Protein 7QRZ (pdb70)

Organism: Homo sapiens (NCBI:txid9606)

Foldseek 3Di:
DPWADWAWDPVQWAPQWDADPVRFKTFRVVDDDPPPQKTKTWIPDWDQAAKYKKKKFQAPAQWKWKFKFFPPQDRSRQRQCQQGHWTFTGHRPFTWIHHVRDTDGWDDDPDQGMKMWMCHQHQQWIWIARVVVLDTTDIDRGNDPHIMTIMIMGPHGMMGMGTPDDDPPSD

Nearest PDB structures (foldseek):
  7qrz-assembly1_A  TM=1.006E+00  e=1.691E-36  Homo sapiens
  7qry-assembly4_D  TM=9.746E-01  e=4.190E-26  Homo sapiens
  7qry-assembly3_C  TM=9.845E-01  e=8.484E-26  Homo sapiens
  7qry-assembly2_B  TM=9.688E-01  e=4.424E-26  Homo sapiens
  6jbm-assembly4_D  TM=8.964E-01  e=6.938E-15  Homo sapiens

Solvent-accessible surface area: 9022 Å² total; per-residue (Å²): 106,77,19,113,97,14,97,4,37,113,162,66,19,40,191,118,16,131,60,34,167,79,8,46,81,0,84,93,132,168,166,196,178,98,26,81,54,12,40,1,0,4,2,68,50,104,8,91,63,5,28,18,1,4,17,0,45,1,34,73,1,44,51,0,0,0,0,0,2,12,177,70,7,67,113,40,89,9,21,0,110,33,59,15,0,9,0,0,5,55,47,88,108,103,31,18,2,27,41,73,95,158,100,116,126,9,123,28,33,109,172,12,123,100,0,0,0,24,0,18,29,92,91,58,66,0,5,0,27,1,10,65,74,65,67,91,20,28,36,32,123,28,94,16,128,80,53,0,5,0,0,0,0,0,20,34,119,42,2,77,0,66,23,32,42,109,23,34,147,45,107

Radius of gyration: 14.6 Å; Cα contacts (8 Å, |Δi|>4): 455; chains: 1; bounding box: 34×44×35 Å

Structure (mmCIF, N/CA/C/O backbone):
data_7QRZ
#
_entry.id   7QRZ
#
_cell.length_a   63.921
_cell.length_b   75.084
_cell.length_c   78.190
_cell.angle_alpha   90.000
_cell.angle_beta   90.000
_cell.angle_gamma   90.000
#
_symmetry.space_group_name_H-M   'C 2 2 21'
#
loop_
_entity.id
_entity.type
_entity.pdbx_description
1 polymer 'Probable E3 ubiquitin-protein ligase MID2'
2 non-polymer 'SULFATE ION'
3 non-polymer 1,2-ETHANEDIOL
4 water water
#
loop_
_atom_site.group_PDB
_atom_site.id
_atom_site.type_symbol
_atom_site.label_atom_id
_atom_site.label_alt_id
_atom_site.label_comp_id
_atom_site.label_asym_id
_atom_site.label_entity_id
_atom_site.label_seq_id
_atom_site.pdbx_PDB_ins_code
_atom_site.Cartn_x
_atom_site.Cartn_y
_atom_site.Cartn_z
_atom_site.occupancy
_atom_site.B_iso_or_equiv
_atom_site.auth_seq_id
_atom_site.auth_comp_id
_atom_site.auth_asym_id
_atom_site.auth_atom_id
_atom_site.pdbx_PDB_model_num
ATOM 1 N N . MET A 1 2 ? 2.232 34.476 29.299 1.00 58.92 531 MET A N 1
ATOM 2 C CA . MET A 1 2 ? 3.134 33.285 29.135 1.00 55.18 531 MET A CA 1
ATOM 3 C C . MET A 1 2 ? 4.402 33.703 28.382 1.00 50.55 531 MET A C 1
ATOM 4 O O . MET A 1 2 ? 4.304 34.537 27.483 1.00 51.50 531 MET A O 1
ATOM 9 N N . ASN A 1 3 ? 5.527 33.052 28.700 1.00 41.64 532 ASN A N 1
ATOM 10 C CA . ASN A 1 3 ? 6.866 33.274 28.094 1.00 39.56 532 ASN A CA 1
ATOM 11 C C . ASN A 1 3 ? 7.222 32.131 27.139 1.00 35.62 532 ASN A C 1
ATOM 12 O O . ASN A 1 3 ? 8.398 32.085 26.695 1.00 36.43 532 ASN A O 1
ATOM 17 N N . SER A 1 4 ? 6.279 31.217 26.865 1.00 35.27 533 SER A N 1
ATOM 18 C CA . SER A 1 4 ? 6.550 29.897 26.247 1.00 31.28 533 SER A CA 1
ATOM 19 C C . SER A 1 4 ? 7.160 30.120 24.872 1.00 32.61 533 SER A C 1
ATOM 20 O O . SER A 1 4 ? 6.635 30.941 24.139 1.00 40.59 533 SER A O 1
ATOM 23 N N . GLN A 1 5 ? 8.257 29.458 24.574 1.00 33.22 534 GLN A N 1
ATOM 24 C CA . GLN A 1 5 ? 8.911 29.522 23.241 1.00 37.52 534 GLN A CA 1
ATOM 25 C C . GLN A 1 5 ? 9.021 28.116 22.683 1.00 33.34 534 GLN A C 1
ATOM 26 O O . GLN A 1 5 ? 9.103 27.159 23.436 1.00 33.04 534 GLN A O 1
ATOM 32 N N . PRO A 1 6 ? 9.058 27.942 21.354 1.00 31.31 535 PRO A N 1
ATOM 33 C CA . PRO A 1 6 ? 9.277 26.632 20.785 1.00 29.12 535 PRO A CA 1
ATOM 34 C C . PRO A 1 6 ? 10.681 26.161 21.197 1.00 27.33 535 PRO A C 1
ATOM 35 O O . PRO A 1 6 ? 11.586 26.942 21.415 1.00 28.62 535 PRO A O 1
ATOM 39 N N . PHE A 1 7 ? 10.801 24.870 21.387 1.00 23.44 536 PHE A N 1
ATOM 40 C CA . PHE A 1 7 ? 12.089 24.204 21.609 1.00 20.91 536 PHE A CA 1
ATOM 41 C C . PHE A 1 7 ? 11.962 22.809 20.992 1.00 18.83 536 PHE A C 1
ATOM 42 O O . PHE A 1 7 ? 10.863 22.413 20.559 1.00 21.77 536 PHE A O 1
ATOM 50 N N . LYS A 1 8 ? 13.071 22.129 20.861 1.00 19.09 537 LYS A N 1
ATOM 51 C CA . LYS A 1 8 ? 13.060 20.746 20.387 1.00 19.01 537 LYS A CA 1
ATOM 52 C C . LYS A 1 8 ? 14.087 19.948 21.157 1.00 19.45 537 LYS A C 1
ATOM 53 O O . LYS A 1 8 ? 14.756 20.501 22.042 1.00 18.60 537 LYS A O 1
ATOM 59 N N . LEU A 1 9 ? 14.233 18.681 20.820 1.00 17.52 538 LEU A N 1
ATOM 60 C CA . LEU A 1 9 ? 15.274 17.897 21.480 1.00 17.76 538 LEU A CA 1
ATOM 61 C C . LEU A 1 9 ? 16.660 18.374 21.074 1.00 18.91 538 LEU A C 1
ATOM 62 O O . LEU A 1 9 ? 16.885 18.719 19.858 1.00 19.87 538 LEU A O 1
ATOM 67 N N . ASP A 1 10 ? 17.587 18.299 21.992 1.00 18.48 539 ASP A N 1
ATOM 68 C CA . ASP A 1 10 ? 19.027 18.632 21.744 1.00 21.35 539 ASP A CA 1
ATOM 69 C C . ASP A 1 10 ? 19.740 17.355 21.322 1.00 20.72 539 ASP A C 1
ATOM 70 O O . ASP A 1 10 ? 19.849 16.436 22.131 1.00 21.28 539 ASP A O 1
ATOM 75 N N . PRO A 1 11 ? 20.265 17.258 20.074 1.00 24.12 540 PRO A N 1
ATOM 76 C CA . PRO A 1 11 ? 20.963 16.052 19.638 1.00 26.66 540 PRO A CA 1
ATOM 77 C C . PRO A 1 11 ? 22.134 15.589 20.520 1.00 28.54 540 PRO A C 1
ATOM 78 O O . P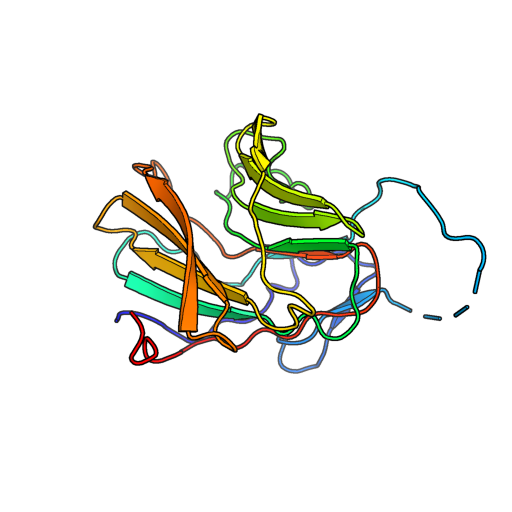RO A 1 11 ? 22.288 14.357 20.771 1.00 28.58 540 PRO A O 1
ATOM 82 N N . LYS A 1 12 ? 22.812 16.522 21.182 1.00 27.61 541 LYS A N 1
ATOM 83 C CA . LYS A 1 12 ? 23.939 16.190 22.083 1.00 30.52 541 LYS A CA 1
ATOM 84 C C . LYS A 1 12 ? 23.432 15.507 23.356 1.00 30.20 541 LYS A C 1
ATOM 85 O O . LYS A 1 12 ? 24.204 14.818 24.044 1.00 29.57 541 LYS A O 1
ATOM 91 N N . MET A 1 13 ? 22.158 15.693 23.699 1.00 24.11 542 MET A N 1
ATOM 92 C CA . MET A 1 13 ? 21.615 15.163 24.931 1.00 24.55 542 MET A CA 1
ATOM 93 C C . MET A 1 13 ? 20.620 14.055 24.664 1.00 26.69 542 MET A C 1
ATOM 94 O O . MET A 1 13 ? 19.851 13.744 25.564 1.00 30.61 542 MET A O 1
ATOM 99 N N . THR A 1 14 ? 20.575 13.503 23.483 1.00 21.13 543 THR A N 1
ATOM 100 C CA . THR A 1 14 ? 19.579 12.480 23.123 1.00 21.11 543 THR A CA 1
ATOM 101 C C . THR A 1 14 ? 20.227 11.092 23.145 1.00 20.68 543 THR A C 1
ATOM 102 O O . THR A 1 14 ? 21.247 10.915 22.477 1.00 23.42 543 THR A O 1
ATOM 106 N N . HIS A 1 15 ? 19.607 10.121 23.794 1.00 19.84 544 HIS A N 1
ATOM 107 C CA . HIS A 1 15 ? 20.101 8.728 23.811 1.00 20.89 544 HIS A CA 1
ATOM 108 C C . HIS A 1 15 ? 20.347 8.235 22.389 1.00 22.45 544 HIS A C 1
ATOM 109 O O . HIS A 1 15 ? 19.453 8.335 21.545 1.00 21.46 544 HIS A O 1
ATOM 116 N N . LYS A 1 16 ? 21.487 7.590 22.187 1.00 24.04 545 LYS A N 1
ATOM 117 C CA . LYS A 1 16 ? 21.900 7.184 20.842 1.00 25.88 545 LYS A CA 1
ATOM 118 C C . LYS A 1 16 ? 20.951 6.128 20.282 1.00 26.73 545 LYS A C 1
ATOM 119 O O . LYS A 1 16 ? 20.957 5.928 19.018 1.00 27.95 545 LYS A O 1
ATOM 125 N N . LYS A 1 17 ? 20.167 5.437 21.097 1.00 25.18 546 LYS A N 1
ATOM 126 C CA . LYS A 1 17 ? 19.251 4.382 20.569 1.00 27.61 546 LYS A CA 1
ATOM 127 C C . LYS A 1 17 ? 17.846 4.922 20.285 1.00 27.04 546 LYS A C 1
ATOM 128 O O . LYS A 1 17 ? 16.999 4.123 19.863 1.00 29.75 546 LYS A O 1
ATOM 134 N N . LEU A 1 18 ? 17.608 6.226 20.440 1.00 23.42 547 LEU A N 1
ATOM 135 C CA . LEU A 1 18 ? 16.316 6.837 20.069 1.00 21.12 547 LEU A CA 1
ATOM 136 C C . LEU A 1 18 ? 16.315 7.160 18.590 1.00 21.90 547 LEU A C 1
ATOM 137 O O . LEU A 1 18 ? 17.362 7.607 18.098 1.00 25.67 547 LEU A O 1
ATOM 142 N N . LYS A 1 19 ? 15.207 6.910 17.945 1.00 21.04 548 LYS A N 1
ATOM 143 C CA . LYS A 1 19 ? 14.896 7.452 16.601 1.00 21.68 548 LYS A CA 1
ATOM 144 C C . LYS A 1 19 ? 14.186 8.773 16.767 1.00 20.19 548 LYS A C 1
ATOM 145 O O . LYS A 1 19 ? 13.164 8.822 17.460 1.00 18.18 548 LYS A O 1
ATOM 151 N N . ILE A 1 20 ? 14.728 9.825 16.191 1.00 18.32 549 ILE A N 1
ATOM 152 C CA . ILE A 1 20 ? 14.211 11.196 16.345 1.00 17.09 549 ILE A CA 1
ATOM 153 C C . ILE A 1 20 ? 13.710 11.686 14.992 1.00 17.81 549 ILE A C 1
ATOM 154 O O . ILE A 1 20 ? 14.393 11.454 13.940 1.00 20.18 549 ILE A O 1
ATOM 159 N N . SER A 1 21 ? 12.580 12.355 14.990 1.00 17.29 550 SER A N 1
ATOM 160 C CA . SER A 1 21 ? 12.067 12.954 13.752 1.00 16.95 550 SER A CA 1
ATOM 161 C C . SER A 1 21 ? 12.984 14.100 13.310 1.00 16.30 550 SER A C 1
ATOM 162 O O . SER A 1 21 ? 13.671 14.706 14.132 1.00 18.00 550 SER A O 1
ATOM 165 N N . ASN A 1 22 ? 12.838 14.534 12.061 1.00 16.62 551 ASN A N 1
ATOM 166 C CA . ASN A 1 22 ? 13.731 15.599 11.560 1.00 17.86 551 ASN A CA 1
ATOM 167 C C . ASN A 1 22 ? 13.435 16.938 12.214 1.00 18.32 551 ASN A C 1
ATOM 168 O O . ASN A 1 22 ? 14.368 17.785 12.231 1.00 20.96 551 ASN A O 1
ATOM 173 N N . ASP A 1 23 ? 12.238 17.145 12.755 1.00 17.84 552 ASP A N 1
ATOM 174 C CA . ASP A 1 23 ? 11.929 18.410 13.463 1.00 17.54 552 ASP A CA 1
ATOM 175 C C . ASP A 1 23 ? 12.345 18.347 14.936 1.00 18.46 552 ASP A C 1
ATOM 176 O O . ASP A 1 23 ? 12.114 19.350 15.608 1.00 19.63 552 ASP A O 1
ATOM 181 N N . GLY A 1 24 ? 12.880 17.234 15.426 1.00 17.39 553 GLY A N 1
ATOM 182 C CA . GLY A 1 24 ? 13.334 17.128 16.825 1.00 17.45 553 GLY A CA 1
ATOM 183 C C . GLY A 1 24 ? 12.188 17.080 17.814 1.00 17.15 553 GLY A C 1
ATOM 184 O O . GLY A 1 24 ? 12.465 17.268 19.029 1.00 17.04 553 GLY A O 1
ATOM 185 N N . LEU A 1 25 ? 10.998 16.685 17.395 1.00 16.08 554 LEU A N 1
ATOM 186 C CA . LEU A 1 25 ? 9.812 16.774 18.291 1.00 16.21 554 LEU A CA 1
ATOM 187 C C . LEU A 1 25 ? 9.265 15.362 18.595 1.00 17.18 554 LEU A C 1
ATOM 188 O O . LEU A 1 25 ? 8.363 15.295 19.445 1.00 18.64 554 LEU A O 1
ATOM 193 N N . GLN A 1 26 ? 9.682 14.321 17.911 1.00 15.87 555 GLN A N 1
ATOM 194 C CA . GLN A 1 26 ? 9.191 12.938 18.172 1.00 17.88 555 GLN A CA 1
ATOM 195 C C . GLN A 1 26 ? 10.367 12.061 18.498 1.00 18.29 555 GLN A C 1
ATOM 196 O O . GLN A 1 26 ? 11.443 12.183 17.824 1.00 18.08 555 GLN A O 1
ATOM 202 N N . MET A 1 27 ? 10.269 11.250 19.530 1.00 16.07 556 MET A N 1
ATOM 203 C CA . MET A 1 27 ? 11.342 10.313 19.896 1.00 17.29 556 MET A CA 1
ATOM 204 C C . MET A 1 27 ? 10.718 8.941 20.104 1.00 18.35 556 MET A C 1
ATOM 205 O O . MET A 1 27 ? 9.632 8.850 20.711 1.00 17.99 556 MET A O 1
ATOM 210 N N . GLU A 1 28 ? 11.366 7.903 19.650 1.00 18.52 557 GLU A N 1
ATOM 211 C CA . GLU A 1 28 ? 10.818 6.538 19.666 1.00 20.84 557 GLU A CA 1
ATOM 212 C C . GLU A 1 28 ? 11.929 5.576 19.952 1.00 23.55 557 GLU A C 1
ATOM 213 O O . GLU A 1 28 ? 13.001 5.742 19.434 1.00 20.92 557 GLU A O 1
ATOM 219 N N . LYS A 1 29 ? 11.644 4.548 20.751 1.00 28.07 558 LYS A N 1
ATOM 220 C CA . LYS A 1 29 ? 12.647 3.495 20.999 1.00 35.12 558 LYS A CA 1
ATOM 221 C C . LYS A 1 29 ? 12.830 2.724 19.682 1.00 46.08 558 LYS A C 1
ATOM 222 O O . LYS A 1 29 ? 11.822 2.298 19.110 1.00 42.11 558 LYS A O 1
ATOM 228 N N . ASP A 1 30 ? 14.032 2.788 19.102 1.00 51.19 559 ASP A N 1
ATOM 229 C CA . ASP A 1 30 ? 14.322 2.152 17.794 1.00 61.84 559 ASP A CA 1
ATOM 230 C C . ASP A 1 30 ? 14.409 0.631 17.992 1.00 62.99 559 ASP A C 1
ATOM 231 O O . ASP A 1 30 ? 15.517 0.102 17.815 1.00 64.47 559 ASP A O 1
ATOM 236 N N . PRO A 1 40 ? 3.117 -12.215 25.336 1.00 78.35 569 PRO A N 1
ATOM 237 C CA . PRO A 1 40 ? 3.020 -10.863 25.916 1.00 75.60 569 PRO A CA 1
ATOM 238 C C . PRO A 1 40 ? 4.036 -10.546 27.031 1.00 72.17 569 PRO A C 1
ATOM 239 O O . PRO A 1 40 ? 3.768 -9.650 27.832 1.00 70.38 569 PRO A O 1
ATOM 243 N N . GLU A 1 41 ? 5.167 -11.259 27.070 1.00 69.12 570 GLU A N 1
ATOM 244 C CA . GLU A 1 41 ? 6.260 -10.987 28.045 1.00 67.57 570 GLU A CA 1
ATOM 245 C C . GLU A 1 41 ? 6.989 -9.722 27.598 1.00 61.06 570 GLU A C 1
ATOM 246 O O . GLU A 1 41 ? 7.090 -9.505 26.380 1.00 60.30 570 GLU A O 1
ATOM 252 N N . ARG A 1 42 ? 7.414 -8.893 28.555 1.00 53.82 571 ARG A N 1
ATOM 253 C CA . ARG A 1 42 ? 8.116 -7.614 28.315 1.00 48.49 571 ARG A CA 1
ATOM 254 C C . ARG A 1 42 ? 9.461 -7.651 29.043 1.00 47.16 571 ARG A C 1
ATOM 255 O O . ARG A 1 42 ? 9.555 -8.389 30.144 1.00 38.52 571 ARG A O 1
ATOM 263 N N . PHE A 1 43 ? 10.438 -6.878 28.526 1.00 45.57 572 PHE A N 1
ATOM 264 C CA . PHE A 1 43 ? 11.753 -6.597 29.165 1.00 47.20 572 PHE A CA 1
ATOM 265 C C . PHE A 1 43 ? 11.531 -5.654 30.348 1.00 45.40 572 PHE A C 1
ATOM 266 O O . PHE A 1 43 ? 10.994 -4.536 30.165 1.00 40.76 572 PHE A O 1
ATOM 274 N N . SER A 1 44 ? 11.964 -6.077 31.527 1.00 44.06 573 SER A N 1
ATOM 275 C CA . SER A 1 44 ? 11.827 -5.308 32.794 1.00 45.66 573 SER A CA 1
ATOM 276 C C . SER A 1 44 ? 13.124 -4.532 33.084 1.00 47.22 573 SER A C 1
ATOM 277 O O . SER A 1 44 ? 13.137 -3.757 34.064 1.00 51.00 573 SER A O 1
ATOM 280 N N . GLY A 1 45 ? 14.188 -4.750 32.294 1.00 49.59 574 GLY A N 1
ATOM 281 C CA . GLY A 1 45 ? 15.462 -4.021 32.460 1.00 48.89 574 GLY A CA 1
ATOM 282 C C . GLY A 1 45 ? 15.205 -2.530 32.573 1.00 49.01 574 GLY A C 1
ATOM 283 O O . GLY A 1 45 ? 14.446 -2.000 31.727 1.00 48.68 574 GLY A O 1
ATOM 284 N N . THR A 1 46 ? 15.817 -1.882 33.578 1.00 46.81 575 THR A N 1
ATOM 285 C CA . THR A 1 46 ? 15.521 -0.498 34.047 1.00 45.07 575 THR A CA 1
ATOM 286 C C . THR A 1 46 ? 16.162 0.544 33.113 1.00 43.54 575 THR A C 1
ATOM 287 O O . THR A 1 46 ? 15.940 1.745 33.369 1.00 46.39 575 THR A O 1
ATOM 289 N N . GLY A 1 47 ? 16.953 0.113 32.106 1.00 41.20 576 GLY A N 1
ATOM 290 C CA . GLY A 1 47 ? 17.594 0.979 31.085 1.00 35.05 576 GLY A CA 1
ATOM 291 C C . GLY A 1 47 ? 16.619 1.934 30.381 1.00 29.88 576 GLY A C 1
ATOM 292 O O . GLY A 1 47 ? 15.766 1.533 29.581 1.00 27.63 576 GLY A O 1
ATOM 293 N N . CYS A 1 48 ? 16.768 3.211 30.645 1.00 30.43 577 CYS A N 1
ATOM 294 C CA . CYS A 1 48 ? 15.841 4.209 30.135 1.00 24.92 577 CYS A CA 1
ATOM 295 C C . CYS A 1 48 ? 16.472 4.880 28.904 1.00 20.98 577 CYS A C 1
ATOM 296 O O . CYS A 1 48 ? 17.694 4.827 28.727 1.00 20.64 577 CYS A O 1
ATOM 299 N N . TYR A 1 49 ? 15.640 5.442 28.041 1.00 18.53 578 TYR A N 1
ATOM 300 C CA . TYR A 1 49 ? 16.037 6.200 26.844 1.00 17.85 578 TYR A CA 1
ATOM 301 C C . TYR A 1 49 ? 15.628 7.655 27.032 1.00 16.70 578 TYR A C 1
ATOM 302 O O . TYR A 1 49 ? 14.466 7.998 26.798 1.00 15.82 578 TYR A O 1
ATOM 311 N N . GLY A 1 50 ? 16.569 8.502 27.459 1.00 16.79 579 GLY A N 1
ATOM 312 C CA . GLY A 1 50 ? 16.263 9.904 27.771 1.00 16.78 579 GLY A CA 1
ATOM 313 C C . GLY A 1 50 ? 16.767 10.896 26.744 1.00 16.88 579 GLY A C 1
ATOM 314 O O . GLY A 1 50 ? 17.739 10.636 26.009 1.00 17.38 579 GLY A O 1
ATOM 315 N N . ALA A 1 51 ? 16.118 12.059 26.690 1.00 16.39 580 ALA A N 1
ATOM 316 C CA . ALA A 1 51 ? 16.545 13.182 25.873 1.00 16.27 580 ALA A CA 1
ATOM 317 C C . ALA A 1 51 ? 16.190 14.471 26.565 1.00 16.48 580 ALA A C 1
ATOM 318 O O . ALA A 1 51 ? 15.237 14.526 27.327 1.00 18.02 580 ALA A O 1
ATOM 320 N N . ALA A 1 52 ? 16.961 15.497 26.332 1.00 16.51 581 ALA A N 1
ATOM 321 C CA . ALA A 1 52 ? 16.703 16.831 26.899 1.00 16.15 581 ALA A CA 1
ATOM 322 C C . ALA A 1 52 ? 16.398 17.806 25.781 1.00 16.60 581 ALA A C 1
ATOM 323 O O . ALA A 1 52 ? 16.918 17.643 24.636 1.00 16.80 581 ALA A O 1
ATOM 325 N N . GLY A 1 53 ? 15.642 18.826 26.098 1.00 17.77 582 GLY A N 1
ATOM 326 C CA . GLY A 1 53 ? 15.367 19.933 25.175 1.00 18.29 582 GLY A CA 1
ATOM 327 C C . GLY A 1 53 ? 16.580 20.835 24.987 1.00 19.71 582 GLY A C 1
ATOM 328 O O . GLY A 1 53 ? 17.602 20.716 25.684 1.00 20.30 582 GLY A O 1
ATOM 329 N N . ASN A 1 54 ? 16.511 21.675 23.981 1.00 18.92 583 ASN A N 1
ATOM 330 C CA . ASN A 1 54 ? 17.608 22.541 23.566 1.00 19.57 583 ASN A CA 1
ATOM 331 C C . ASN A 1 54 ? 17.444 23.956 24.094 1.00 21.32 583 ASN A C 1
ATOM 332 O O . ASN A 1 54 ? 18.117 24.851 23.528 1.00 23.59 583 ASN A O 1
ATOM 337 N N . ILE A 1 55 ? 16.827 24.112 25.252 1.00 20.08 584 ILE A N 1
ATOM 338 C CA A ILE A 1 55 ? 16.701 25.443 25.902 0.50 22.32 584 ILE A CA 1
ATOM 339 C CA B ILE A 1 55 ? 16.632 25.436 25.900 0.50 21.84 584 ILE A CA 1
ATOM 340 C C . ILE A 1 55 ? 16.846 25.260 27.399 1.00 22.52 584 ILE A C 1
ATOM 341 O O . ILE A 1 55 ? 16.404 24.245 27.930 1.00 22.81 584 ILE A O 1
ATOM 350 N N . PHE A 1 56 ? 17.402 26.252 28.018 1.00 18.69 585 PHE A N 1
ATOM 351 C CA . PHE A 1 56 ? 17.434 26.343 29.499 1.00 19.13 585 PHE A CA 1
ATOM 352 C C . PHE A 1 56 ? 16.625 27.576 29.875 1.00 21.93 585 PHE A C 1
ATOM 353 O O . PHE A 1 56 ? 16.715 28.619 29.160 1.00 22.80 585 PHE A O 1
ATOM 361 N N . ILE A 1 57 ? 15.898 27.467 30.973 1.00 19.60 586 ILE A N 1
ATOM 362 C CA . ILE A 1 57 ? 14.947 28.495 31.456 1.00 19.67 586 ILE A CA 1
ATOM 363 C C . ILE A 1 57 ? 15.387 28.952 32.825 1.00 20.40 586 ILE A C 1
ATOM 364 O O . ILE A 1 57 ? 15.620 28.097 33.652 1.00 17.80 586 ILE A O 1
ATOM 369 N N . ASP A 1 58 ? 15.452 30.260 33.043 1.00 20.60 587 ASP A N 1
ATOM 370 C CA . ASP A 1 58 ? 15.734 30.768 34.395 1.00 22.44 587 ASP A CA 1
ATOM 371 C C . ASP A 1 58 ? 14.876 31.993 34.694 1.00 21.94 587 ASP A C 1
ATOM 372 O O . ASP A 1 58 ? 15.148 32.685 35.675 1.00 24.28 587 ASP A O 1
ATOM 377 N N . SER A 1 59 ? 13.726 32.100 34.047 1.00 22.62 588 SER A N 1
ATOM 378 C CA . SER A 1 59 ? 12.755 33.171 34.290 1.00 23.75 588 SER A CA 1
ATOM 379 C C . SER A 1 59 ? 11.484 32.863 33.544 1.00 23.55 588 SER A C 1
ATOM 380 O O . SER A 1 59 ? 11.531 32.048 32.593 1.00 22.82 588 SER A O 1
ATOM 383 N N . GLY A 1 60 ? 10.427 33.555 33.933 1.00 24.78 589 GLY A N 1
ATOM 384 C CA . GLY A 1 60 ? 9.165 33.534 33.184 1.00 24.15 589 GLY A CA 1
ATOM 385 C C . GLY A 1 60 ? 8.337 32.304 33.453 1.00 22.75 589 GLY A C 1
ATOM 386 O O . GLY A 1 60 ? 8.635 31.543 34.403 1.00 23.50 589 GLY A O 1
ATOM 387 N N . CYS A 1 61 ? 7.244 32.186 32.711 1.00 22.15 590 CYS A N 1
ATOM 388 C CA . CYS A 1 61 ? 6.231 31.152 32.881 1.00 21.20 590 CYS A CA 1
ATOM 389 C C . CYS A 1 61 ? 6.020 30.474 31.535 1.00 22.13 590 CYS A C 1
ATOM 390 O O . CYS A 1 61 ? 5.875 31.160 30.532 1.00 23.52 590 CYS A O 1
ATOM 393 N N . HIS A 1 62 ? 6.147 29.148 31.505 1.00 19.47 591 HIS A N 1
ATOM 394 C CA . HIS A 1 62 ? 6.285 28.352 30.283 1.00 19.56 591 HIS A CA 1
ATOM 395 C C . HIS A 1 62 ? 5.335 27.175 30.349 1.00 20.03 591 HIS A C 1
ATOM 396 O O . HIS A 1 62 ? 5.123 26.627 31.434 1.00 18.34 591 HIS A O 1
ATOM 403 N N . TYR A 1 63 ? 4.716 26.849 29.232 1.00 18.70 592 TYR A N 1
ATOM 404 C CA . TYR A 1 63 ? 3.824 25.682 29.173 1.00 17.85 592 TYR A CA 1
ATOM 405 C C . TYR A 1 63 ? 4.141 24.896 27.918 1.00 17.79 592 TYR A C 1
ATOM 406 O O . TYR A 1 63 ? 4.259 25.502 26.822 1.00 18.76 592 TYR A O 1
ATOM 415 N N . TRP A 1 64 ? 4.263 23.600 28.042 1.00 15.37 593 TRP A N 1
ATOM 416 C CA . TRP A 1 64 ? 4.356 22.694 26.892 1.00 14.56 593 TRP A CA 1
ATOM 417 C C . TRP A 1 64 ? 3.532 21.435 27.171 1.00 14.89 593 TRP A C 1
ATOM 418 O O . TRP A 1 64 ? 3.166 21.183 28.323 1.00 15.54 593 TRP A O 1
ATOM 429 N N . GLU A 1 65 ? 3.260 20.682 26.124 1.00 14.62 594 GLU A N 1
ATOM 430 C CA . GLU A 1 65 ? 2.548 19.416 26.263 1.00 15.02 594 GLU A CA 1
ATOM 431 C C . GLU A 1 65 ? 3.381 18.308 25.647 1.00 15.64 594 GLU A C 1
ATOM 432 O O . GLU A 1 65 ? 4.216 18.535 24.770 1.00 16.02 594 GLU A O 1
ATOM 438 N N . VAL A 1 66 ? 3.085 17.099 26.038 1.00 13.16 595 VAL A N 1
ATOM 439 C CA . VAL A 1 66 ? 3.654 15.853 25.521 1.00 13.62 595 VAL A CA 1
ATOM 440 C C . VAL A 1 66 ? 2.507 14.941 25.171 1.00 14.36 595 VAL A C 1
ATOM 441 O O . VAL A 1 66 ? 1.511 14.853 25.964 1.00 16.07 595 VAL A O 1
ATOM 445 N N . VAL A 1 67 ? 2.576 14.344 23.992 1.00 13.86 596 VAL A N 1
ATOM 446 C CA . VAL A 1 67 ? 1.664 13.245 23.604 1.00 14.01 596 VAL A CA 1
ATOM 447 C C . VAL A 1 67 ? 2.367 11.926 23.843 1.00 14.69 596 VAL A C 1
ATOM 448 O O . VAL A 1 67 ? 3.489 11.680 23.290 1.00 15.47 596 VAL A O 1
ATOM 452 N N . MET A 1 68 ? 1.826 11.087 24.700 1.00 16.62 597 MET A N 1
ATOM 453 C CA . MET A 1 68 ? 2.491 9.816 25.095 1.00 17.32 597 MET A CA 1
ATOM 454 C C . MET A 1 68 ? 1.928 8.662 24.343 1.00 20.06 597 MET A C 1
ATOM 455 O O . MET A 1 68 ? 2.577 7.609 24.306 1.00 21.93 597 MET A O 1
ATOM 460 N N . GLY A 1 69 ? 0.808 8.851 23.674 1.00 20.44 598 GLY A N 1
ATOM 461 C CA . GLY A 1 69 ? 0.205 7.854 22.762 1.00 21.03 598 GLY A CA 1
ATOM 462 C C . GLY A 1 69 ? -0.073 6.568 23.510 1.00 23.92 598 GLY A C 1
ATOM 463 O O . GLY A 1 69 ? -0.640 6.674 24.667 1.00 29.04 598 GLY A O 1
ATOM 464 N N . SER A 1 70 ? 0.714 5.567 23.168 1.00 21.02 599 SER A N 1
ATOM 465 C CA . SER A 1 70 ? 0.557 4.197 23.693 1.00 21.37 599 SER A CA 1
ATOM 466 C C . SER A 1 70 ? 1.639 3.889 24.749 1.00 21.84 599 SER A C 1
ATOM 467 O O . SER A 1 70 ? 1.590 2.765 25.301 1.00 21.88 599 SER A O 1
ATOM 470 N N . SER A 1 71 ? 2.628 4.753 24.932 1.00 18.00 600 SER A N 1
ATOM 471 C CA . SER A 1 71 ? 3.707 4.434 25.897 1.00 16.85 600 SER A CA 1
ATOM 472 C C . SER A 1 71 ? 3.068 4.071 27.239 1.00 17.75 600 SER A C 1
ATOM 473 O O . SER A 1 71 ? 2.289 4.862 27.713 1.00 17.86 600 SER A O 1
ATOM 476 N N . THR A 1 72 ? 3.650 3.096 27.938 1.00 16.10 601 THR A N 1
ATOM 477 C CA . THR A 1 72 ? 3.178 2.713 29.293 1.00 16.47 601 THR A CA 1
ATOM 478 C C . THR A 1 72 ? 4.257 2.984 30.321 1.00 17.02 601 THR A C 1
ATOM 479 O O . THR A 1 72 ? 4.020 2.680 31.509 1.00 16.98 601 THR A O 1
ATOM 483 N N . TRP A 1 73 ? 5.388 3.494 29.904 1.00 14.63 602 TRP A N 1
ATOM 484 C CA . TRP A 1 73 ? 6.552 3.641 30.832 1.00 14.45 602 TRP A CA 1
ATOM 485 C C . TRP A 1 73 ? 7.404 4.817 30.372 1.00 14.80 602 TRP A C 1
ATOM 486 O O . TRP A 1 73 ? 8.078 4.722 29.320 1.00 14.66 602 TRP A O 1
ATOM 497 N N . TYR A 1 74 ? 7.310 5.934 31.085 1.00 13.71 603 TYR A N 1
ATOM 498 C CA . TYR A 1 74 ? 7.914 7.204 30.654 1.00 13.73 603 TYR A CA 1
ATOM 499 C C . TYR A 1 74 ? 8.089 8.086 31.877 1.00 12.75 603 TYR A C 1
ATOM 500 O O . TYR A 1 74 ? 7.416 7.888 32.933 1.00 13.38 603 TYR A O 1
ATOM 509 N N . ALA A 1 75 ? 8.902 9.112 31.740 1.00 12.52 604 ALA A N 1
ATOM 510 C CA . ALA A 1 75 ? 9.149 10.123 32.781 1.00 12.76 604 ALA A CA 1
ATOM 511 C C . ALA A 1 75 ? 9.423 11.462 32.107 1.00 13.54 604 ALA A C 1
ATOM 512 O O . ALA A 1 75 ? 10.281 11.511 31.202 1.00 14.45 604 ALA A O 1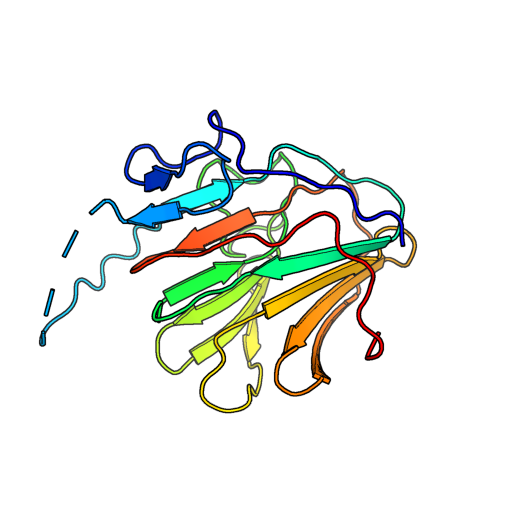
ATOM 514 N N . ILE A 1 76 ? 8.626 12.462 32.430 1.00 13.18 605 ILE A N 1
ATOM 515 C CA . ILE A 1 76 ? 8.643 13.765 31.725 1.00 12.28 605 ILE A CA 1
ATOM 516 C C . ILE A 1 76 ? 8.822 14.869 32.762 1.00 12.08 605 ILE A C 1
ATOM 517 O O . ILE A 1 76 ? 8.116 14.843 33.794 1.00 11.74 605 ILE A O 1
ATOM 522 N N . GLY A 1 77 ? 9.741 15.799 32.548 1.00 11.69 606 GLY A N 1
ATOM 523 C CA . GLY A 1 77 ? 9.889 16.879 33.529 1.00 12.38 606 GLY A CA 1
ATOM 524 C C . GLY A 1 77 ? 10.939 17.861 33.158 1.00 12.47 606 GLY A C 1
ATOM 525 O O . GLY A 1 77 ? 11.005 18.316 32.007 1.00 13.04 606 GLY A O 1
ATOM 526 N N . ILE A 1 78 ? 11.739 18.231 34.137 1.00 12.52 607 ILE A N 1
ATOM 527 C CA . ILE A 1 78 ? 12.805 19.230 33.951 1.00 13.63 607 ILE A CA 1
ATOM 528 C C . ILE A 1 78 ? 14.028 18.800 34.745 1.00 12.90 607 ILE A C 1
ATOM 529 O O . ILE A 1 78 ? 13.887 18.020 35.704 1.00 12.92 607 ILE A O 1
ATOM 534 N N . ALA A 1 79 ? 15.165 19.374 34.394 1.00 12.78 608 ALA A N 1
ATOM 535 C CA . ALA A 1 79 ? 16.414 19.066 35.080 1.00 12.72 608 ALA A CA 1
ATOM 536 C C . ALA A 1 79 ? 17.339 20.260 35.020 1.00 14.29 608 ALA A C 1
ATOM 537 O O . ALA A 1 79 ? 17.418 20.933 34.023 1.00 14.45 608 ALA A O 1
ATOM 539 N N . TYR A 1 80 ? 18.193 20.340 36.028 1.00 13.61 609 TYR A N 1
ATOM 540 C CA . TYR A 1 80 ? 19.394 21.204 35.965 1.00 14.50 609 TYR A CA 1
ATOM 541 C C . TYR A 1 80 ? 20.431 20.515 35.068 1.00 14.74 609 TYR A C 1
ATOM 542 O O . TYR A 1 80 ? 20.389 19.260 34.912 1.00 14.95 609 TYR A O 1
ATOM 551 N N . LYS A 1 81 ? 21.387 21.286 34.573 1.00 16.18 610 LYS A N 1
ATOM 552 C CA . LYS A 1 81 ? 22.538 20.778 33.805 1.00 16.22 610 LYS A CA 1
ATOM 553 C C . LYS A 1 81 ? 23.334 19.770 34.645 1.00 16.54 610 LYS A C 1
ATOM 554 O O . LYS A 1 81 ? 24.052 18.961 34.098 1.00 17.48 610 LYS A O 1
ATOM 560 N N . SER A 1 82 ? 23.254 19.884 35.980 1.00 16.05 611 SER A N 1
ATOM 561 C CA . SER A 1 82 ? 23.983 18.996 36.902 1.00 15.78 611 SER A CA 1
ATOM 562 C C . SER A 1 82 ? 23.442 17.574 36.880 1.00 16.35 611 SER A C 1
ATOM 563 O O . SER A 1 82 ? 24.106 16.646 37.442 1.00 17.99 611 SER A O 1
ATOM 566 N N . ALA A 1 83 ? 22.213 17.326 36.390 1.00 15.40 612 ALA A N 1
ATOM 567 C CA . ALA A 1 83 ? 21.757 15.945 36.278 1.00 16.15 612 ALA A CA 1
ATOM 568 C C . ALA A 1 83 ? 22.642 15.248 35.268 1.00 17.55 612 ALA A C 1
ATOM 569 O O . ALA A 1 83 ? 22.738 15.757 34.162 1.00 19.53 612 ALA A O 1
ATOM 571 N N . PRO A 1 84 ? 23.162 14.038 35.552 1.00 18.89 613 PRO A N 1
ATOM 572 C CA . PRO A 1 84 ? 23.911 13.341 34.525 1.00 19.42 613 PRO A CA 1
ATOM 573 C C . PRO A 1 84 ? 23.087 12.957 33.319 1.00 18.88 613 PRO A C 1
ATOM 574 O O . PRO A 1 84 ? 21.875 12.808 33.385 1.00 18.60 613 PRO A O 1
ATOM 578 N N . LYS A 1 8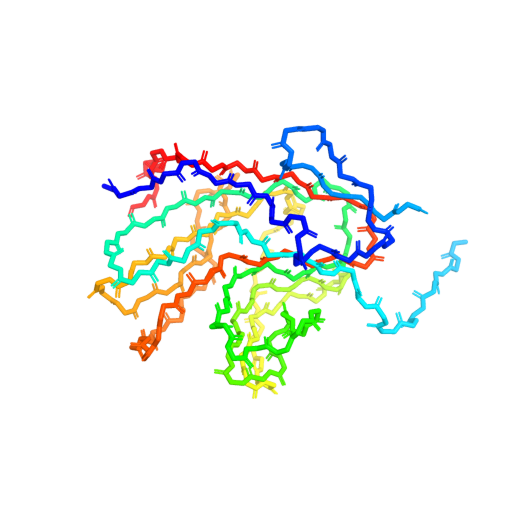5 ? 23.792 12.824 32.191 1.00 17.96 614 LYS A N 1
ATOM 579 C CA . LYS A 1 85 ? 23.154 12.476 30.919 1.00 18.12 614 LYS A CA 1
ATOM 580 C C . LYS A 1 85 ? 22.370 11.181 31.110 1.00 17.28 614 LYS A C 1
ATOM 581 O O . LYS A 1 85 ? 22.860 10.201 31.723 1.00 19.95 614 LYS A O 1
ATOM 587 N N . ASN A 1 86 ? 21.124 11.196 30.678 1.00 16.85 615 ASN A N 1
ATOM 588 C CA . ASN A 1 86 ? 20.259 10.019 30.735 1.00 17.21 615 ASN A CA 1
ATOM 589 C C . ASN A 1 86 ? 19.827 9.699 32.159 1.00 16.79 615 ASN A C 1
ATOM 590 O O . ASN A 1 86 ? 19.265 8.605 32.342 1.00 19.23 615 ASN A O 1
ATOM 595 N N . GLU A 1 87 ? 19.952 10.637 33.096 1.00 16.24 616 GLU A N 1
ATOM 596 C CA . GLU A 1 87 ? 19.503 10.415 34.490 1.00 16.68 616 GLU A CA 1
ATOM 597 C C . GLU A 1 87 ? 18.445 11.462 34.867 1.00 16.14 616 GLU A C 1
ATOM 598 O O . GLU A 1 87 ? 18.623 12.287 35.772 1.00 15.56 616 GLU A O 1
ATOM 604 N N . TRP A 1 88 ? 17.382 11.487 34.064 1.00 13.87 617 TRP A N 1
ATOM 605 C CA . TRP A 1 88 ? 16.303 12.480 34.105 1.00 14.57 617 TRP A CA 1
ATOM 606 C C . TRP A 1 88 ? 15.010 11.743 34.507 1.00 14.54 617 TRP A C 1
ATOM 607 O O . TRP A 1 88 ? 13.951 11.971 33.882 1.00 15.27 617 TRP A O 1
ATOM 618 N N . ILE A 1 89 ? 15.045 10.962 35.595 1.00 14.82 618 ILE A N 1
ATOM 619 C CA . ILE A 1 89 ? 13.849 10.196 36.031 1.00 13.54 618 ILE A CA 1
ATOM 620 C C . ILE A 1 89 ? 13.582 10.456 37.504 1.00 13.95 618 ILE A C 1
ATOM 621 O O . ILE A 1 89 ? 12.943 9.626 38.135 1.00 14.71 618 ILE A O 1
ATOM 626 N N . GLY A 1 90 ? 14.018 11.613 37.994 1.00 13.60 619 GLY A N 1
ATOM 627 C CA . GLY A 1 90 ? 13.679 12.037 39.367 1.00 13.52 619 GLY A CA 1
ATOM 628 C C . GLY A 1 90 ? 14.509 11.338 40.430 1.00 14.33 619 GLY A C 1
ATOM 629 O O . GLY A 1 90 ? 14.127 11.468 41.631 1.00 14.81 619 GLY A O 1
ATOM 630 N N . LYS A 1 91 ? 15.606 10.678 40.081 1.00 14.99 620 LYS A N 1
ATOM 631 C CA . LYS A 1 91 ? 16.380 9.885 41.060 1.00 16.50 620 LYS A CA 1
ATOM 632 C C . LYS A 1 91 ? 17.625 10.631 41.472 1.00 18.53 620 LYS A C 1
ATOM 633 O O . LYS A 1 91 ? 18.496 10.017 42.144 1.00 22.60 620 LYS A O 1
ATOM 639 N N . ASN A 1 92 ? 17.675 11.911 41.266 1.00 15.39 621 ASN A N 1
ATOM 640 C CA . ASN A 1 92 ? 18.706 12.782 41.870 1.00 16.37 621 ASN A CA 1
ATOM 641 C C . ASN A 1 92 ? 18.063 14.123 42.200 1.00 15.16 621 ASN A C 1
ATOM 642 O O . ASN A 1 92 ? 16.871 14.396 41.840 1.00 15.39 621 ASN A O 1
ATOM 647 N N . ALA A 1 93 ? 18.819 14.996 42.820 1.00 15.32 622 ALA A N 1
ATOM 648 C CA . ALA A 1 93 ? 18.326 16.283 43.285 1.00 14.54 622 ALA A CA 1
ATOM 649 C C . ALA A 1 93 ? 18.299 17.329 42.183 1.00 14.44 622 ALA A C 1
ATOM 650 O O . ALA A 1 93 ? 17.936 18.495 42.467 1.00 16.31 622 ALA A O 1
ATOM 652 N N . SER A 1 94 ? 18.606 16.940 40.928 1.00 14.90 623 SER A N 1
ATOM 653 C CA . SER A 1 94 ? 18.615 17.848 39.786 1.00 13.39 623 SER A CA 1
ATOM 654 C C . SER A 1 94 ? 17.461 17.542 38.845 1.00 14.04 623 SER A C 1
ATOM 655 O O . SER A 1 94 ? 17.457 18.126 37.774 1.00 15.22 623 SER A O 1
ATOM 658 N N . SER A 1 95 ? 16.599 16.569 39.169 1.00 13.25 624 SER A N 1
ATOM 659 C CA . SER A 1 95 ? 15.549 16.077 38.207 1.00 12.89 624 SER A CA 1
ATOM 660 C C . SER A 1 95 ? 14.193 16.043 38.887 1.00 12.91 624 SER A C 1
ATOM 661 O O . SER A 1 95 ? 14.104 15.484 40.010 1.00 12.96 624 SER A O 1
ATOM 664 N N . TRP A 1 96 ? 13.172 16.572 38.238 1.00 12.79 625 TRP A N 1
ATOM 665 C CA . TRP A 1 96 ? 11.767 16.529 38.714 1.00 13.84 625 TRP A CA 1
ATOM 666 C C . TRP A 1 96 ? 10.946 15.910 37.605 1.00 14.01 625 TRP A C 1
ATOM 667 O O . TRP A 1 96 ? 11.018 16.455 36.499 1.00 13.32 625 TRP A O 1
ATOM 678 N N . VAL A 1 97 ? 10.201 14.835 37.855 1.00 12.50 626 VAL A N 1
ATOM 679 C CA . VAL A 1 97 ? 9.420 14.226 36.761 1.00 12.64 626 VAL A CA 1
ATOM 680 C C . VAL A 1 97 ? 8.036 13.868 37.245 1.00 12.50 626 VAL A C 1
ATOM 681 O O . VAL A 1 97 ? 7.833 13.568 38.430 1.00 12.70 626 VAL A O 1
ATOM 685 N N . PHE A 1 98 ? 7.154 13.769 36.251 1.00 12.30 627 PHE A N 1
ATOM 686 C CA . PHE A 1 98 ? 5.932 12.949 36.266 1.00 12.55 627 PHE A CA 1
ATOM 687 C C . PHE A 1 98 ? 6.237 11.621 35.593 1.00 12.61 627 PHE A C 1
ATOM 688 O O . PHE A 1 98 ? 6.732 11.652 34.473 1.00 12.77 627 PHE A O 1
ATOM 696 N N . SER A 1 99 ? 5.895 10.522 36.187 1.00 13.12 628 SER A N 1
ATOM 697 C CA . SER A 1 99 ? 6.277 9.192 35.694 1.00 15.82 628 SER A CA 1
ATOM 698 C C . SER A 1 99 ? 5.115 8.250 35.691 1.00 14.85 628 SER A C 1
ATOM 699 O O . SER A 1 99 ? 4.340 8.179 36.661 1.00 15.53 628 SER A O 1
ATOM 702 N N . ARG A 1 100 ? 4.973 7.527 34.622 1.00 14.73 629 ARG A N 1
ATOM 703 C CA . ARG A 1 100 ? 4.073 6.389 34.546 1.00 13.42 629 ARG A CA 1
ATOM 704 C C . ARG A 1 100 ? 4.927 5.130 34.437 1.00 14.30 629 ARG A C 1
ATOM 705 O O . ARG A 1 100 ? 5.893 5.101 33.621 1.00 14.59 629 ARG A O 1
ATOM 713 N N . CYS A 1 101 ? 4.602 4.061 35.167 1.00 14.61 630 CYS A N 1
ATOM 714 C CA . CYS A 1 101 ? 5.063 2.700 34.890 1.00 14.93 630 CYS A CA 1
ATOM 715 C C . CYS A 1 101 ? 3.871 1.781 35.017 1.00 15.72 630 CYS A C 1
ATOM 716 O O . CYS A 1 101 ? 3.442 1.491 36.121 1.00 15.31 630 CYS A O 1
ATOM 719 N N . ASN A 1 102 ? 3.308 1.421 33.878 1.00 16.02 631 ASN A N 1
ATOM 720 C CA . ASN A 1 102 ? 2.106 0.584 33.803 1.00 17.13 631 ASN A CA 1
ATOM 721 C C . ASN A 1 102 ? 0.979 1.213 34.646 1.00 18.05 631 ASN A C 1
ATOM 722 O O . ASN A 1 102 ? 0.549 2.313 34.303 1.00 17.66 631 ASN A O 1
ATOM 727 N N . SER A 1 103 ? 0.596 0.644 35.781 1.00 15.84 632 SER A N 1
ATOM 728 C CA . SER A 1 103 ? -0.531 1.186 36.563 1.00 16.62 632 SER A CA 1
ATOM 729 C C . SER A 1 103 ? -0.095 2.232 37.557 1.00 17.26 632 SER A C 1
ATOM 730 O O . SER A 1 103 ? -0.958 2.769 38.259 1.00 19.06 632 SER A O 1
ATOM 733 N N . ASN A 1 104 ? 1.206 2.438 37.748 1.00 15.01 633 ASN A N 1
ATOM 734 C CA . ASN A 1 104 ? 1.701 3.378 38.772 1.00 14.88 633 ASN A CA 1
ATOM 735 C C . ASN A 1 104 ? 1.995 4.744 38.150 1.00 14.72 633 ASN A C 1
ATOM 736 O O . ASN A 1 104 ? 2.869 4.843 37.236 1.00 16.19 633 ASN A O 1
ATOM 741 N N . PHE A 1 105 ? 1.381 5.771 38.703 1.00 14.06 634 PHE A N 1
ATOM 742 C CA . PHE A 1 105 ? 1.686 7.178 38.374 1.00 14.34 634 PHE A CA 1
ATOM 743 C C . PHE A 1 105 ? 2.226 7.878 39.587 1.00 14.77 634 PHE A C 1
ATOM 744 O O . PHE A 1 105 ? 1.579 7.829 40.654 1.00 15.19 634 PHE A O 1
ATOM 752 N N . VAL A 1 106 ? 3.366 8.514 39.462 1.00 15.03 635 VAL A N 1
ATOM 753 C CA . VAL A 1 106 ? 4.025 9.229 40.569 1.00 15.31 635 VAL A CA 1
ATOM 754 C C . VAL A 1 106 ? 4.554 10.534 40.045 1.00 14.72 635 VAL A C 1
ATOM 755 O O . VAL A 1 106 ? 4.850 10.648 38.834 1.00 15.69 635 VAL A O 1
ATOM 759 N N . VAL A 1 107 ? 4.888 11.417 40.973 1.00 13.90 636 VAL A N 1
ATOM 760 C CA . VAL A 1 107 ? 5.877 12.455 40.729 1.00 13.20 636 VAL A CA 1
ATOM 761 C C . VAL A 1 107 ? 7.107 12.078 41.524 1.00 14.37 636 VAL A C 1
ATOM 762 O O . VAL A 1 107 ? 6.939 11.406 42.603 1.00 15.65 636 VAL A O 1
ATOM 766 N N . ARG A 1 108 ? 8.290 12.371 41.019 1.00 13.92 637 ARG A N 1
ATOM 767 C CA . ARG A 1 108 ? 9.537 11.944 41.654 1.00 14.10 637 ARG A CA 1
ATOM 768 C C . ARG A 1 108 ? 10.571 13.063 41.559 1.00 14.13 637 ARG A C 1
ATOM 769 O O . ARG A 1 108 ? 10.754 13.649 40.503 1.00 13.49 637 ARG A O 1
ATOM 777 N N . HIS A 1 109 ? 11.296 13.228 42.658 1.00 13.61 638 HIS A N 1
ATOM 778 C CA . HIS A 1 109 ? 12.402 14.179 42.763 1.00 14.30 638 HIS A CA 1
ATOM 779 C C . HIS A 1 109 ? 13.327 13.675 43.843 1.00 15.08 638 HIS A C 1
ATOM 780 O O . HIS A 1 109 ? 12.812 13.362 44.908 1.00 14.76 638 HIS A O 1
ATOM 787 N N . ASN A 1 110 ? 14.634 13.734 43.625 1.00 15.00 639 ASN A N 1
ATOM 788 C CA . ASN A 1 110 ? 15.622 13.337 44.658 1.00 17.60 639 ASN A CA 1
ATOM 789 C C . ASN A 1 110 ? 15.287 11.947 45.231 1.00 18.42 639 ASN A C 1
ATOM 790 O O . ASN A 1 110 ? 15.447 11.736 46.472 1.00 17.78 639 ASN A O 1
ATOM 795 N N . ASN A 1 111 ? 14.820 11.026 44.396 1.00 17.75 640 ASN A N 1
ATOM 796 C CA . ASN A 1 111 ? 14.556 9.626 44.759 1.00 21.95 640 ASN A CA 1
ATOM 797 C C . ASN A 1 111 ? 13.474 9.558 45.824 1.00 23.05 640 ASN A C 1
ATOM 798 O O . ASN A 1 111 ? 13.393 8.519 46.519 1.00 26.91 640 ASN A O 1
ATOM 803 N N . LYS A 1 112 ? 12.581 10.540 45.856 1.00 18.00 641 LYS A N 1
ATOM 804 C CA . LYS A 1 112 ? 11.368 10.537 46.704 1.00 20.14 641 LYS A CA 1
ATOM 805 C C . LYS A 1 112 ? 10.145 10.701 45.799 1.00 19.77 641 LYS A C 1
ATOM 806 O O . LYS A 1 112 ? 10.136 11.586 44.913 1.00 18.98 641 LYS A O 1
ATOM 812 N N . GLU A 1 113 ? 9.121 9.892 46.048 1.00 19.33 642 GLU A N 1
ATOM 813 C CA . GLU A 1 113 ? 7.918 9.850 45.170 1.00 19.91 642 GLU A CA 1
ATOM 814 C C . GLU A 1 113 ? 6.665 10.253 45.932 1.00 20.34 642 GLU A C 1
ATOM 815 O O . GLU A 1 113 ? 6.545 10.036 47.158 1.00 20.28 642 GLU A O 1
ATOM 821 N N . MET A 1 114 ? 5.694 10.721 45.199 1.00 19.22 643 MET A N 1
ATOM 822 C CA . MET A 1 114 ? 4.302 10.809 45.709 1.00 20.60 643 MET A CA 1
ATOM 823 C C . MET A 1 114 ? 3.379 10.222 44.662 1.00 20.56 643 MET A C 1
ATOM 824 O O . MET A 1 114 ? 3.569 10.498 43.471 1.00 17.65 643 MET A O 1
ATOM 829 N N . LEU A 1 115 ? 2.414 9.414 45.078 1.00 20.55 644 LEU A N 1
ATOM 830 C CA . LEU A 1 115 ? 1.363 8.881 44.183 1.00 21.06 644 LEU A CA 1
ATOM 831 C C . LEU A 1 115 ? 0.553 10.017 43.623 1.00 20.88 644 LEU A C 1
ATOM 832 O O . LEU A 1 115 ? 0.331 11.070 44.308 1.00 21.46 644 LEU A O 1
ATOM 837 N N . VAL A 1 116 ? 0.205 9.884 42.343 1.00 17.09 645 VAL A N 1
ATOM 838 C CA . VAL A 1 116 ? -0.744 10.810 41.691 1.00 18.33 645 VAL A CA 1
ATOM 839 C C . VAL A 1 116 ? -1.938 10.011 41.245 1.00 18.63 645 VAL A C 1
ATOM 840 O O . VAL A 1 116 ? -1.773 8.970 40.644 1.00 17.84 645 VAL A O 1
ATOM 844 N N . ASP A 1 117 ? -3.151 10.460 41.611 1.00 20.98 646 ASP A N 1
ATOM 845 C CA . ASP A 1 117 ? -4.385 9.852 41.080 1.00 21.74 646 ASP A CA 1
ATOM 846 C C . ASP A 1 117 ? -4.719 10.474 39.717 1.00 23.08 646 ASP A C 1
ATOM 847 O O . ASP A 1 117 ? -4.845 11.697 39.606 1.00 26.19 646 ASP A O 1
ATOM 852 N N . VAL A 1 118 ? -4.613 9.673 38.690 1.00 19.06 647 VAL A N 1
ATOM 853 C CA . VAL A 1 118 ? -4.729 10.137 37.297 1.00 16.18 647 VAL A CA 1
ATOM 854 C C . VAL A 1 118 ? -5.987 9.594 36.675 1.00 15.69 647 VAL A C 1
ATOM 855 O O . VAL A 1 118 ? -6.286 8.399 36.846 1.00 17.98 647 VAL A O 1
ATOM 859 N N . PRO A 1 119 ? -6.796 10.420 35.959 1.00 15.23 648 PRO A N 1
ATOM 860 C CA . PRO A 1 119 ? -7.968 9.891 35.258 1.00 16.14 648 PRO A CA 1
ATOM 861 C C . PRO A 1 119 ? -7.521 8.829 34.257 1.00 16.81 648 PRO A C 1
ATOM 862 O O . PRO A 1 119 ? -6.379 8.826 33.790 1.00 16.72 648 PRO A O 1
ATOM 866 N N . PRO A 1 120 ? -8.416 7.912 33.919 1.00 18.36 649 PRO A N 1
ATOM 867 C CA . PRO A 1 120 ? -8.122 6.851 32.983 1.00 19.91 649 PRO A CA 1
ATOM 868 C C . PRO A 1 120 ? -7.675 7.336 31.618 1.00 20.43 649 PRO A C 1
ATOM 869 O O . PRO A 1 120 ? -8.039 8.418 31.136 1.00 21.06 649 PRO A O 1
ATOM 873 N N . HIS A 1 121 ? -6.789 6.540 31.025 1.00 20.08 650 HIS A N 1
ATOM 874 C CA . HIS A 1 121 ? -6.430 6.649 29.609 1.00 21.25 650 HIS A CA 1
ATOM 875 C C . HIS A 1 121 ? -5.760 8.022 29.341 1.00 18.80 650 HIS A C 1
ATOM 876 O O . HIS A 1 121 ? -6.076 8.702 28.383 1.00 20.40 650 HIS A O 1
ATOM 883 N N . LEU A 1 122 ? -4.754 8.377 30.171 1.00 17.15 651 LEU A N 1
ATOM 884 C CA . LEU A 1 122 ? -3.962 9.594 29.951 1.00 16.19 651 LEU A CA 1
ATOM 885 C C . LEU A 1 122 ? -3.060 9.466 28.728 1.00 17.48 651 LEU A C 1
ATOM 886 O O . LEU A 1 122 ? -2.203 8.516 28.734 1.00 20.31 651 LEU A O 1
ATOM 891 N N . LYS A 1 123 ? -3.278 10.293 27.723 1.00 16.98 652 LYS A N 1
ATOM 892 C CA . LYS A 1 123 ? -2.461 10.200 26.478 1.00 16.62 652 LYS A CA 1
ATOM 893 C C . LYS A 1 123 ? -1.709 11.493 26.195 1.00 18.98 652 LYS A C 1
ATOM 894 O O . LYS A 1 123 ? -0.984 11.559 25.184 1.00 17.83 652 LYS A O 1
ATOM 900 N N . ARG A 1 124 ? -1.933 12.528 26.988 1.00 16.28 653 ARG A N 1
ATOM 901 C CA A ARG A 1 124 ? -1.349 13.872 26.860 0.50 16.79 653 ARG A CA 1
ATOM 902 C CA B ARG A 1 124 ? -1.330 13.857 26.859 0.50 16.59 653 ARG A CA 1
ATOM 903 C C . ARG A 1 124 ? -1.061 14.378 28.265 1.00 15.29 653 ARG A C 1
ATOM 904 O O . ARG A 1 124 ? -1.925 14.187 29.137 1.00 17.46 653 ARG A O 1
ATOM 919 N N . LEU A 1 125 ? 0.089 15.012 28.450 1.00 14.48 654 LEU A N 1
ATOM 920 C CA . LEU A 1 125 ? 0.501 15.656 29.709 1.00 13.00 654 LEU A CA 1
ATOM 921 C C . LEU A 1 125 ? 0.794 17.122 29.436 1.00 13.94 654 LEU A C 1
ATOM 922 O O . LEU A 1 125 ? 1.460 17.432 28.435 1.00 15.33 654 LEU A O 1
ATOM 927 N N . GLY A 1 126 ? 0.344 17.993 30.293 1.00 13.13 655 GLY A N 1
ATOM 928 C CA . GLY A 1 126 ? 0.712 19.405 30.276 1.00 13.85 655 GLY A CA 1
ATOM 929 C C . GLY A 1 126 ? 1.716 19.704 31.360 1.00 14.30 655 GLY A C 1
ATOM 930 O O . GLY A 1 126 ? 1.604 19.168 32.482 1.00 14.31 655 GLY A O 1
ATOM 931 N N . VAL A 1 127 ? 2.727 20.464 31.019 1.00 12.81 656 VAL A N 1
ATOM 932 C CA . VAL A 1 127 ? 3.862 20.830 31.905 1.00 14.15 656 VAL A CA 1
ATOM 933 C C . VAL A 1 127 ? 3.879 22.321 32.005 1.00 14.18 656 VAL A C 1
ATOM 934 O O . VAL A 1 127 ? 4.165 22.992 30.983 1.00 14.97 656 VAL A O 1
ATOM 938 N N . LEU A 1 128 ? 3.638 22.866 33.202 1.00 15.34 657 LEU A N 1
ATOM 939 C CA . LEU A 1 128 ? 3.641 24.322 33.454 1.00 16.54 657 LEU A CA 1
ATOM 940 C C . LEU A 1 128 ? 4.816 24.645 34.349 1.00 17.43 657 LEU A C 1
ATOM 941 O O . LEU A 1 128 ? 4.819 24.226 35.526 1.00 17.52 657 LEU A O 1
ATOM 946 N N . LEU A 1 129 ? 5.791 25.334 33.793 1.00 16.62 658 LEU A N 1
ATOM 947 C CA . LEU A 1 129 ? 6.961 25.774 34.592 1.00 15.60 658 LEU A CA 1
ATOM 948 C C . LEU A 1 129 ? 6.836 27.252 34.881 1.00 17.95 658 LEU A C 1
ATOM 949 O O . LEU A 1 129 ? 7.050 28.036 33.961 1.00 19.76 658 LEU A O 1
ATOM 954 N N . ASP A 1 130 ? 6.390 27.578 36.097 1.00 17.51 659 ASP A N 1
ATOM 955 C CA . ASP A 1 130 ? 6.317 28.993 36.513 1.00 19.24 659 ASP A CA 1
ATOM 956 C C . ASP A 1 130 ? 7.579 29.273 37.293 1.00 19.27 659 ASP A C 1
ATOM 957 O O . ASP A 1 130 ? 7.594 29.162 38.517 1.00 19.82 659 ASP A O 1
ATOM 962 N N . TYR A 1 131 ? 8.626 29.600 36.584 1.00 19.71 660 TYR A N 1
ATOM 963 C CA . TYR A 1 131 ? 9.971 29.671 37.189 1.00 19.58 660 TYR A CA 1
ATOM 964 C C . TYR A 1 131 ? 9.987 30.825 38.178 1.00 22.36 660 TYR A C 1
ATOM 965 O O . TYR A 1 131 ? 10.546 30.670 39.274 1.00 23.31 660 TYR A O 1
ATOM 974 N N . ASP A 1 132 ? 9.309 31.930 37.842 1.00 21.85 661 ASP A N 1
ATOM 975 C CA . ASP A 1 132 ? 9.338 33.174 38.672 1.00 24.66 661 ASP A CA 1
ATOM 976 C C . ASP A 1 132 ? 8.566 32.927 39.994 1.00 23.79 661 ASP A C 1
ATOM 977 O O . ASP A 1 132 ? 8.852 33.616 41.014 1.00 26.08 661 ASP A O 1
ATOM 982 N N . ASN A 1 133 ? 7.548 32.091 39.976 1.00 22.47 662 ASN A N 1
ATOM 983 C CA . ASN A 1 133 ? 6.689 31.815 41.138 1.00 22.99 662 ASN A CA 1
ATOM 984 C C . ASN A 1 133 ? 7.000 30.424 41.710 1.00 21.52 662 ASN A C 1
ATOM 985 O O . ASN A 1 133 ? 6.225 29.971 42.540 1.00 20.71 662 ASN A O 1
ATOM 990 N N . ASN A 1 134 ? 8.173 29.851 41.413 1.00 20.02 663 ASN A N 1
ATOM 991 C CA . ASN A 1 134 ? 8.688 28.711 42.208 1.00 19.38 663 ASN A CA 1
ATOM 992 C C . ASN A 1 134 ? 7.734 27.512 42.131 1.00 19.67 663 ASN A C 1
ATOM 993 O O . ASN A 1 134 ? 7.465 26.839 43.154 1.00 19.97 663 ASN A O 1
ATOM 998 N N . MET A 1 135 ? 7.242 27.226 40.928 1.00 19.02 664 MET A N 1
ATOM 999 C CA . MET A 1 135 ? 6.305 26.093 40.754 1.00 19.80 664 MET A CA 1
ATOM 1000 C C . MET A 1 135 ? 6.606 25.327 39.483 1.00 17.41 664 MET A C 1
ATOM 1001 O O . MET A 1 135 ? 6.872 25.946 38.462 1.00 18.54 664 MET A O 1
ATOM 1006 N N . LEU A 1 136 ? 6.488 24.004 39.546 1.00 15.65 665 LEU A N 1
ATOM 1007 C CA . LEU A 1 136 ? 6.362 23.138 38.374 1.00 14.86 665 LEU A CA 1
ATOM 1008 C C . LEU A 1 136 ? 5.117 22.298 38.565 1.00 16.06 665 LEU A C 1
ATOM 1009 O O . LEU A 1 136 ? 4.996 21.620 39.585 1.00 15.70 665 LEU A O 1
ATOM 1014 N N . SER A 1 137 ? 4.169 22.436 37.650 1.00 14.42 666 SER A N 1
ATOM 1015 C CA . SER A 1 137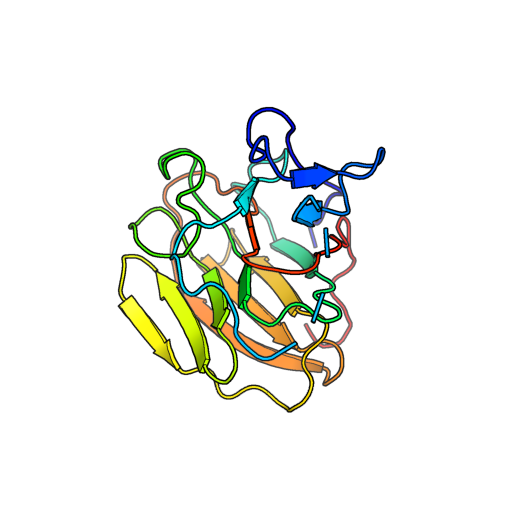 ? 2.840 21.795 37.745 1.00 16.17 666 SER A CA 1
ATOM 1016 C C . SER A 1 137 ? 2.643 20.875 36.541 1.00 15.18 666 SER A C 1
ATOM 1017 O O . SER A 1 137 ? 3.093 21.207 35.420 1.00 16.27 666 SER A O 1
ATOM 1020 N N . PHE A 1 138 ? 1.950 19.776 36.772 1.00 14.08 667 PHE A N 1
ATOM 1021 C CA . PHE A 1 138 ? 1.538 18.798 35.755 1.00 13.87 667 PHE A CA 1
ATOM 1022 C C . PHE A 1 138 ? 0.027 18.818 35.671 1.00 13.60 667 PHE A C 1
ATOM 1023 O O . PHE A 1 138 ? -0.632 18.848 36.676 1.00 14.75 667 PHE A O 1
ATOM 1031 N N . TYR A 1 139 ? -0.462 18.782 34.446 1.00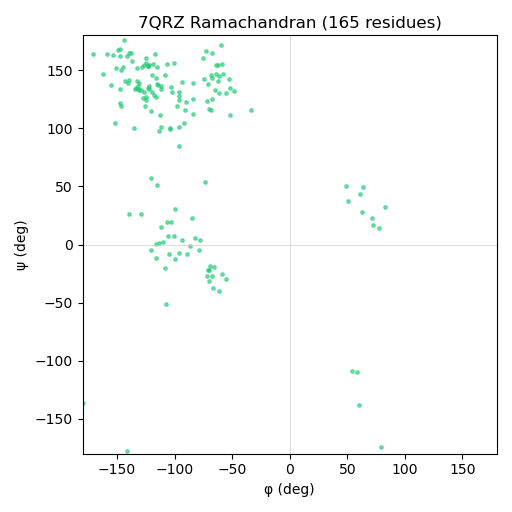 12.97 668 TYR A N 1
ATOM 1032 C CA . TYR A 1 139 ? -1.899 18.836 34.093 1.00 14.11 668 TYR A CA 1
ATOM 1033 C C . TYR A 1 139 ? -2.282 17.629 33.229 1.00 14.13 668 TYR A C 1
ATOM 1034 O O . TYR A 1 139 ? -1.480 17.116 32.391 1.00 14.32 668 TYR A O 1
ATOM 1043 N N . ASP A 1 140 ? -3.555 17.289 33.253 1.00 14.52 669 ASP A N 1
ATOM 1044 C CA . ASP A 1 140 ? -4.219 16.394 32.294 1.00 15.11 669 ASP A CA 1
ATOM 1045 C C . ASP A 1 140 ? -5.032 17.276 31.371 1.00 15.13 669 ASP A C 1
ATOM 1046 O O . ASP A 1 140 ? -6.156 17.667 31.686 1.00 15.54 669 ASP A O 1
ATOM 1051 N N . PRO A 1 141 ? -4.554 17.605 30.160 1.00 14.29 670 PRO A N 1
ATOM 1052 C CA . PRO A 1 141 ? -5.288 18.562 29.361 1.00 17.04 670 PRO A CA 1
ATOM 1053 C C . PRO A 1 141 ? -6.600 18.041 28.772 1.00 15.51 670 PRO A C 1
ATOM 1054 O O . PRO A 1 141 ? -7.551 18.858 28.713 1.00 16.79 670 PRO A O 1
ATOM 1058 N N . ALA A 1 142 ? -6.710 16.744 28.543 1.00 15.49 671 ALA A N 1
ATOM 1059 C CA . ALA A 1 142 ? -7.916 16.111 27.970 1.00 16.74 671 ALA A CA 1
ATOM 1060 C C . ALA A 1 142 ? -9.046 16.387 28.962 1.00 17.87 671 ALA A C 1
ATOM 1061 O O . ALA A 1 142 ? -10.172 16.563 28.532 1.00 17.56 671 ALA A O 1
ATOM 1063 N N . ASN A 1 143 ? -8.766 16.297 30.263 1.00 15.64 672 ASN A N 1
ATOM 1064 C CA . ASN A 1 143 ? -9.782 16.501 31.331 1.00 14.99 672 ASN A CA 1
ATOM 1065 C C . ASN A 1 143 ? -9.691 17.905 31.954 1.00 15.28 672 ASN A C 1
ATOM 1066 O O . ASN A 1 143 ? -10.412 18.173 32.941 1.00 15.41 672 ASN A O 1
ATOM 1071 N N . SER A 1 144 ? -8.870 18.806 31.421 1.00 15.46 673 SER A N 1
ATOM 1072 C CA . SER A 1 144 ? -8.717 20.193 31.885 1.00 14.69 673 SER A CA 1
ATOM 1073 C C . SER A 1 144 ? -8.524 20.260 33.407 1.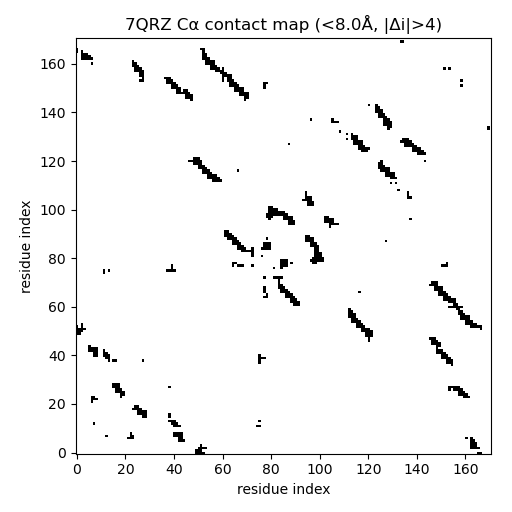00 15.23 673 SER A C 1
ATOM 1074 O O . SER A 1 144 ? -9.164 21.106 34.027 1.00 16.09 673 SER A O 1
ATOM 1077 N N . LEU A 1 145 ? -7.602 19.476 33.955 1.00 14.56 674 LEU A N 1
ATOM 1078 C CA . LEU A 1 145 ? -7.408 19.424 35.410 1.00 15.48 674 LEU A CA 1
ATOM 1079 C C . LEU A 1 145 ? -5.960 19.240 35.837 1.00 16.46 674 LEU A C 1
ATOM 1080 O O . LEU A 1 145 ? -5.140 18.669 35.117 1.00 15.39 674 LEU A O 1
ATOM 1085 N N . HIS A 1 146 ? -5.722 19.743 36.996 1.00 15.30 675 HIS A N 1
ATOM 1086 C CA . HIS A 1 146 ? -4.438 19.707 37.731 1.00 16.09 675 HIS A CA 1
ATOM 1087 C C . HIS A 1 146 ? -4.165 18.285 38.215 1.00 15.09 675 HIS A C 1
ATOM 1088 O O . HIS A 1 146 ? -5.003 17.698 38.916 1.00 17.04 675 HIS A O 1
ATOM 1095 N N . LEU A 1 147 ? -2.917 17.840 38.089 1.00 14.30 676 LEU A N 1
ATOM 1096 C CA . LEU A 1 147 ? -2.429 16.568 38.631 1.00 13.97 676 LEU A CA 1
ATOM 1097 C C . LEU A 1 147 ? -1.513 16.787 39.848 1.00 14.93 676 LEU A C 1
ATOM 1098 O O . LEU A 1 147 ? -1.715 16.092 40.869 1.00 16.98 676 LEU A O 1
ATOM 1103 N N . HIS A 1 148 ? -0.498 17.641 39.765 1.00 14.64 677 HIS A N 1
ATOM 1104 C CA . HIS A 1 148 ? 0.469 17.827 40.898 1.00 14.59 677 HIS A CA 1
ATOM 1105 C C . HIS A 1 148 ? 1.218 19.124 40.706 1.00 15.15 677 HIS A C 1
ATOM 1106 O O . HIS A 1 148 ? 1.603 19.379 39.553 1.00 16.49 677 HIS A O 1
ATOM 1113 N N . THR A 1 149 ? 1.564 19.791 41.804 1.00 15.68 678 THR A N 1
ATOM 1114 C CA . THR A 1 149 ? 2.467 20.952 41.779 1.00 15.31 678 THR A CA 1
ATOM 1115 C C . THR A 1 149 ? 3.634 20.674 42.739 1.00 15.22 678 THR A C 1
ATOM 1116 O O . THR A 1 149 ? 3.358 20.415 43.901 1.00 17.08 678 THR A O 1
ATOM 1120 N N . PHE A 1 150 ? 4.845 20.813 42.218 1.00 16.05 679 PHE A N 1
ATOM 1121 C CA . PHE A 1 150 ? 6.044 20.991 43.058 1.00 15.33 679 PHE A CA 1
ATOM 1122 C C . PHE A 1 150 ? 6.171 22.478 43.414 1.00 16.25 679 PHE A C 1
ATOM 1123 O O . PHE A 1 150 ? 6.2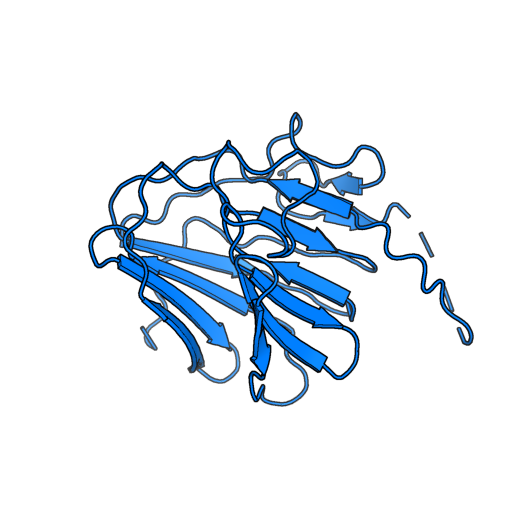62 23.298 42.514 1.00 16.94 679 PHE A O 1
ATOM 1131 N N . ASP A 1 151 ? 6.258 22.782 44.706 1.00 17.97 680 ASP A N 1
ATOM 1132 C CA . ASP A 1 151 ? 6.635 24.124 45.210 1.00 21.04 680 ASP A CA 1
ATOM 1133 C C . ASP A 1 151 ? 8.125 24.127 45.411 1.00 21.81 680 ASP A C 1
ATOM 1134 O O . ASP A 1 151 ? 8.611 23.406 46.354 1.00 23.48 680 ASP A O 1
ATOM 1139 N N . VAL A 1 152 ? 8.863 24.768 44.535 1.00 19.96 681 VAL A N 1
ATOM 1140 C CA . VAL A 1 152 ? 10.341 24.645 44.554 1.00 20.69 681 VAL A CA 1
ATOM 1141 C C . VAL A 1 152 ? 10.954 25.940 44.089 1.00 20.29 681 VAL A C 1
ATOM 1142 O O . VAL A 1 152 ? 10.557 26.461 43.041 1.00 20.78 681 VAL A O 1
ATOM 1146 N N . THR A 1 153 ? 11.975 26.422 44.815 1.00 20.42 682 THR A N 1
ATOM 1147 C CA . THR A 1 153 ? 12.713 27.613 44.420 1.00 20.40 682 THR A CA 1
ATOM 1148 C C . THR A 1 153 ? 13.962 27.155 43.680 1.00 20.39 682 THR A C 1
ATOM 1149 O O . THR A 1 153 ? 14.818 26.479 44.305 1.00 21.75 682 THR A O 1
ATOM 1153 N N . PHE A 1 154 ? 13.936 27.227 42.369 1.00 17.27 683 PHE A N 1
ATOM 1154 C CA . PHE A 1 154 ? 15.026 26.653 41.561 1.00 16.91 683 PHE A CA 1
ATOM 1155 C C . PHE A 1 154 ? 16.287 27.458 41.812 1.00 17.83 683 PHE A C 1
ATOM 1156 O O . PHE A 1 154 ? 16.235 28.706 42.017 1.00 19.76 683 PHE A O 1
ATOM 1164 N N . ILE A 1 155 ? 17.417 26.751 41.832 1.00 16.85 684 ILE A N 1
ATOM 1165 C CA . ILE A 1 155 ? 18.732 27.376 42.168 1.00 18.13 684 ILE A CA 1
ATOM 1166 C C . ILE A 1 155 ? 19.686 27.383 40.967 1.00 18.36 684 ILE A C 1
ATOM 1167 O O . ILE A 1 155 ? 20.759 27.994 41.088 1.00 18.82 684 ILE A O 1
ATOM 1172 N N . LEU A 1 156 ? 19.246 26.891 39.824 1.00 16.29 685 LEU A N 1
ATOM 1173 C CA . LEU A 1 156 ? 19.974 26.893 38.549 1.00 16.16 685 LEU A CA 1
ATOM 1174 C C . LEU A 1 156 ? 18.916 26.972 37.458 1.00 16.69 685 LEU A C 1
ATOM 1175 O O . LEU A 1 156 ? 17.726 26.674 37.705 1.00 16.40 685 LEU A O 1
ATOM 1180 N N . PRO A 1 157 ? 19.339 27.248 36.220 1.00 15.95 686 PRO A N 1
ATOM 1181 C CA . PRO A 1 157 ? 18.455 27.137 35.075 1.00 15.81 686 PRO A CA 1
ATOM 1182 C C . PRO A 1 157 ? 17.997 25.676 34.910 1.00 16.26 686 PRO A C 1
ATOM 1183 O O . PRO A 1 157 ? 18.694 24.755 35.235 1.00 15.25 686 PRO A O 1
ATOM 1187 N N . VAL A 1 158 ? 16.835 25.489 34.286 1.00 15.32 687 VAL A N 1
ATOM 1188 C CA . VAL A 1 158 ? 16.255 24.123 34.050 1.00 14.91 687 VAL A CA 1
ATOM 1189 C C . VAL A 1 158 ? 16.027 23.894 32.581 1.00 15.52 687 VAL A C 1
ATOM 1190 O O . VAL A 1 158 ? 15.643 24.811 31.863 1.00 16.09 687 VAL A O 1
ATOM 1194 N N . CYS A 1 159 ? 16.041 22.643 32.197 1.00 13.72 688 CYS A N 1
ATOM 1195 C CA A CYS A 1 159 ? 15.891 22.175 30.791 0.70 15.13 688 CYS A CA 1
ATOM 1196 C CA B CYS A 1 159 ? 15.696 22.332 30.802 0.30 15.60 688 CYS A CA 1
ATOM 1197 C C . CYS A 1 159 ? 14.745 21.168 30.782 1.00 14.44 688 CYS A C 1
ATOM 1198 O O . CYS A 1 159 ? 14.723 20.301 31.665 1.00 15.51 688 CYS A O 1
ATOM 1203 N N . PRO A 1 160 ? 13.820 21.188 29.806 1.00 12.99 689 PRO A N 1
ATOM 1204 C CA . PRO A 1 160 ? 12.863 20.101 29.704 1.00 13.91 689 PRO A CA 1
ATOM 1205 C C . PRO A 1 160 ? 13.538 18.766 29.451 1.00 13.83 689 PRO A C 1
ATOM 1206 O O . PRO A 1 160 ? 14.486 18.686 28.649 1.00 13.98 689 PRO A O 1
ATOM 1210 N N . THR A 1 161 ? 12.989 17.693 30.010 1.00 12.27 690 THR A N 1
ATOM 1211 C CA . THR A 1 161 ? 13.489 16.336 29.787 1.00 12.70 690 THR A CA 1
ATOM 1212 C C . THR A 1 161 ? 12.350 15.375 29.460 1.00 13.03 690 THR A C 1
ATOM 1213 O O . THR A 1 161 ? 11.227 15.537 29.931 1.00 12.90 690 THR A O 1
ATOM 1217 N N . PHE A 1 162 ? 12.670 14.325 28.704 1.00 12.98 691 PHE A N 1
ATOM 1218 C CA . PHE A 1 162 ? 11.715 13.373 28.182 1.00 12.69 691 PHE A CA 1
ATOM 1219 C C . PHE A 1 162 ? 12.355 12.013 28.135 1.00 14.59 691 PHE A C 1
ATOM 1220 O O . PHE A 1 162 ? 13.422 11.880 27.508 1.00 15.22 691 PHE A O 1
ATOM 1228 N N . THR A 1 163 ? 11.812 11.056 28.853 1.00 13.18 692 THR A N 1
ATOM 1229 C CA . THR A 1 163 ? 12.437 9.717 28.957 1.00 12.75 692 THR A CA 1
ATOM 1230 C C . THR A 1 163 ? 11.380 8.649 28.711 1.00 14.65 692 THR A C 1
ATOM 1231 O O . THR A 1 163 ? 10.250 8.765 29.259 1.00 13.84 692 THR A O 1
ATOM 1235 N N . ILE A 1 164 ? 11.686 7.651 27.893 1.00 14.55 693 ILE A N 1
ATOM 1236 C CA . ILE A 1 164 ? 10.770 6.502 27.641 1.00 14.97 693 ILE A CA 1
ATOM 1237 C C . ILE A 1 164 ? 11.496 5.195 27.883 1.00 15.34 693 ILE A C 1
ATOM 1238 O O . ILE A 1 164 ? 12.760 5.118 27.712 1.00 16.20 693 ILE A O 1
ATOM 1243 N N . TRP A 1 165 ? 10.723 4.188 28.198 1.00 15.64 694 TRP A N 1
ATOM 1244 C CA . TRP A 1 165 ? 11.161 2.791 28.199 1.00 16.90 694 TRP A CA 1
ATOM 1245 C C . TRP A 1 165 ? 10.538 2.041 27.028 1.00 18.62 694 TRP A C 1
ATOM 1246 O O . TRP A 1 165 ? 11.021 0.954 26.706 1.00 20.43 694 TRP A O 1
ATOM 1257 N N . ASN A 1 166 ? 9.458 2.548 26.482 1.00 17.86 695 ASN A N 1
ATOM 1258 C CA . ASN A 1 166 ? 8.795 1.927 25.317 1.00 18.09 695 ASN A CA 1
ATOM 1259 C C . ASN A 1 166 ? 8.029 2.972 24.521 1.00 17.95 695 ASN A C 1
ATOM 1260 O O . ASN A 1 166 ? 7.761 4.073 25.058 1.00 18.57 695 ASN A O 1
ATOM 1265 N N . LYS A 1 167 ? 7.701 2.592 23.264 1.00 20.87 696 LYS A N 1
ATOM 1266 C CA . LYS A 1 167 ? 6.848 3.376 22.352 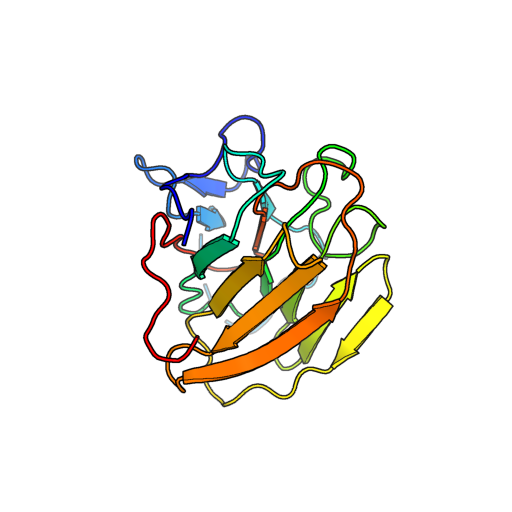1.00 19.72 696 LYS A CA 1
ATOM 1267 C C . LYS A 1 167 ? 7.480 4.736 22.099 1.00 18.10 696 LYS A C 1
ATOM 1268 O O . LYS A 1 167 ? 8.672 4.766 21.721 1.00 19.25 696 LYS A O 1
ATOM 1274 N N . SER A 1 168 ? 6.719 5.800 22.079 1.00 18.21 697 SER A N 1
ATOM 1275 C CA . SER A 1 168 ? 7.179 7.120 21.602 1.00 17.63 697 SER A CA 1
ATOM 1276 C C . SER A 1 168 ? 6.508 8.262 22.342 1.00 17.57 697 SER A C 1
ATOM 1277 O O . SER A 1 168 ? 5.500 8.051 23.089 1.00 17.72 697 SER A O 1
ATOM 1280 N N . LEU A 1 169 ? 7.113 9.430 22.250 1.00 16.93 698 LEU A N 1
ATOM 1281 C CA . LEU A 1 169 ? 6.552 10.701 22.742 1.00 16.79 698 LEU A CA 1
ATOM 1282 C C . LEU A 1 169 ? 6.615 11.730 21.616 1.00 17.64 698 LEU A C 1
ATOM 1283 O O . LEU A 1 169 ? 7.563 11.670 20.802 1.00 16.99 698 LEU A O 1
ATOM 1288 N N . MET A 1 170 ? 5.723 12.684 21.628 1.00 16.45 699 MET A N 1
ATOM 1289 C CA A MET A 1 170 ? 5.751 13.868 20.769 0.70 16.50 699 MET A CA 1
ATOM 1290 C CA B MET A 1 170 ? 5.776 13.894 20.767 0.30 16.36 699 MET A CA 1
ATOM 1291 C C . MET A 1 170 ? 5.691 15.132 21.638 1.00 17.31 699 MET A C 1
ATOM 1292 O O . MET A 1 170 ? 4.863 15.157 22.562 1.00 18.04 699 MET A O 1
ATOM 1301 N N . ILE A 1 171 ? 6.535 16.079 21.370 1.00 15.89 700 ILE A N 1
ATOM 1302 C CA . ILE A 1 171 ? 6.616 17.359 22.114 1.00 17.10 700 ILE A CA 1
ATOM 1303 C C . ILE A 1 171 ? 5.827 18.448 21.399 1.00 17.15 700 ILE A C 1
ATOM 1304 O O . ILE A 1 171 ? 6.079 18.701 20.182 1.00 17.42 700 ILE A O 1
ATOM 1309 N N . LEU A 1 172 ? 4.930 19.117 22.118 1.00 17.02 701 LEU A N 1
ATOM 1310 C CA . LEU A 1 172 ? 4.170 20.287 21.666 1.00 19.34 701 LEU A CA 1
ATOM 1311 C C . LEU A 1 172 ? 4.646 21.517 22.455 1.00 19.54 701 LEU A C 1
ATOM 1312 O O . LEU A 1 172 ? 4.168 21.700 23.585 1.00 20.31 701 LEU A O 1
ATOM 1317 N N . SER A 1 173 ? 5.481 22.327 21.858 1.00 20.67 702 SER A N 1
ATOM 1318 C CA . SER A 1 173 ? 6.138 23.477 22.535 1.00 22.74 702 SER A CA 1
ATOM 1319 C C . SER A 1 173 ? 5.703 24.792 21.889 1.00 26.91 702 SER A C 1
ATOM 1320 O O . SER A 1 173 ? 5.382 24.781 20.722 1.00 28.64 702 SER A O 1
ATOM 1323 N N . GLY A 1 174 ? 5.943 25.897 22.586 1.00 32.07 703 GLY A N 1
ATOM 1324 C CA . GLY A 1 174 ? 5.694 27.259 22.091 1.00 37.04 703 GLY A CA 1
ATOM 1325 C C . GLY A 1 174 ? 4.235 27.595 22.290 1.00 41.42 703 GLY A C 1
ATOM 1326 O O . GLY A 1 174 ? 3.619 28.103 21.360 1.00 47.58 703 GLY A O 1
ATOM 1327 N N . LEU A 1 175 ? 3.648 27.046 23.365 1.00 43.65 704 LEU A N 1
ATOM 1328 C CA . LEU A 1 175 ? 2.170 26.959 23.526 1.00 45.30 704 LEU A CA 1
ATOM 1329 C C . LEU A 1 175 ? 1.655 28.161 24.302 1.00 50.34 704 LEU A C 1
ATOM 1330 O O . LEU A 1 175 ? 2.195 28.507 25.370 1.00 54.08 704 LEU A O 1
ATOM 1335 N N . PRO A 1 176 ? 0.494 28.693 23.873 1.00 55.19 705 PRO A N 1
ATOM 1336 C CA . PRO A 1 176 ? -0.337 29.497 24.748 1.00 60.88 705 PRO A CA 1
ATOM 1337 C C . PRO A 1 176 ? -0.902 28.580 25.843 1.00 63.52 705 PRO A C 1
ATOM 1338 O O . PRO A 1 176 ? -1.408 27.495 25.529 1.00 59.13 705 PRO A O 1
ATOM 1342 N N . ALA A 1 177 ? -0.675 28.973 27.095 1.00 65.21 706 ALA A N 1
ATOM 1343 C CA . ALA A 1 177 ? -1.412 28.498 28.284 1.00 63.11 706 ALA A CA 1
ATOM 1344 C C . ALA A 1 177 ? -2.860 28.233 27.882 1.00 60.33 706 ALA A C 1
ATOM 1345 O O . ALA A 1 177 ? -3.530 29.149 27.405 1.00 57.76 706 ALA A O 1
ATOM 1347 N N . PRO A 1 178 ? -3.351 26.967 27.948 1.00 52.39 707 PRO A N 1
ATOM 1348 C CA . PRO A 1 178 ? -4.757 26.675 27.677 1.00 48.50 707 PRO A CA 1
ATOM 1349 C C . PRO A 1 178 ? -5.630 27.448 28.671 1.00 42.75 707 PRO A C 1
ATOM 1350 O O . PRO A 1 178 ? -5.107 28.019 29.622 1.00 41.28 707 PRO A O 1
ATOM 1354 N N . ASP A 1 179 ? -6.948 27.436 28.468 1.00 50.35 708 ASP A N 1
ATOM 1355 C CA . ASP A 1 179 ? -7.882 28.248 29.284 1.00 51.24 708 ASP A CA 1
ATOM 1356 C C . ASP A 1 179 ? -7.911 27.729 30.731 1.00 48.41 708 ASP A C 1
ATOM 1357 O O . ASP A 1 179 ? -8.153 28.554 31.634 1.00 51.93 708 ASP A O 1
ATOM 1362 N N . PHE A 1 180 ? -7.624 26.438 30.961 1.00 43.59 709 PHE A N 1
ATOM 1363 C CA . PHE A 1 180 ? -7.702 25.792 32.299 1.00 43.06 709 PHE A CA 1
ATOM 1364 C C . PHE A 1 180 ? -6.488 26.141 33.162 1.00 50.48 709 PHE A C 1
ATOM 1365 O O . PHE A 1 180 ? -6.359 25.558 34.249 1.00 58.23 709 PHE A O 1
ATOM 1373 N N . ILE A 1 181 ? -5.591 26.998 32.693 1.00 55.40 710 ILE A N 1
ATOM 1374 C CA . ILE A 1 181 ? -4.519 27.568 33.562 1.00 62.22 710 ILE A CA 1
ATOM 1375 C C . ILE A 1 181 ? -5.119 28.682 34.431 1.00 60.40 710 ILE A C 1
ATOM 1376 O O . ILE A 1 181 ? -4.741 28.768 35.634 1.00 57.33 710 ILE A O 1
#

Sequence (171 aa):
MNSQPFKLDPKMTHKKLKISNDGLQMEKDPERFSGTGCYGAAGNIIFIDSGCHYWEVVMGSSTWYAIGIAYKSAPKNEWIGKNASSWVFSRCNSNFVVRHNNKEMLVDVPPHLKRRLGVLLDYDNNMLSFYDPANSLHLHTFDVTFILPVCCPTFTIWNKSLMMILSGLPAPDFI

CATH classification: 2.60.120.920

B-factor: mean 24.78, std 13.26, range [11.69, 87.13]

GO terms:
  GO:0042802 identical protein binding (F, IPI)
  GO:0005515 protein binding (F, IPI)
  GO:0061630 ubiquitin protein ligase activity (F, IDA)
  GO:0070936 protein K48-linked ubiquitination (P, IMP)
  GO:0003713 transcription coactivator activity (F, IDA)
  GO:0005737 cytoplasm (C, EXP)
  GO:0010508 positive regulation of autophagy (P, IMP)
  GO:0005874 microtubule (C, IDA)
  GO:0043123 positive regulation of canonical NF-kappaB signal transduction (P, IDA)
  GO:0044790 suppression of viral release by host (P, IDA)
  GO:0042803 protein homodimerization activity (F, IDA)
  GO:0140374 antiviral innate immune response (P, IDA)
  GO:0046597 host-mediated suppression of symbiont invasion (P, IDA)
  GO:0008017 microtubule binding (F, IMP)
  GO:0070062 extracellular exosome (C, HDA)
  GO:0035372 protein localization to microtubule (P, IMP)
  GO:0051219 phosphoprotein binding (F, IPI)
  GO:0019899 enzyme binding (F, IPI)

Secondary structure (DSSP, 8-state):
-------B-GGGS-TTEEE-TTS-EEEE----------EEEEBS--B-SSEEEEEEE-TT-SEEEEEEE-TTSPTT--SS-STTEEEEEEETTEEEEEETTEEEE----SS--EEEEEEETTTTEEEEEEGGGTEEEEEEE---SS-BEEEEEESSSEEEEE-S----TT-

InterPro domains:
  IPR000315 B-box-type zinc finger [PF00643] (193-232)
  IPR000315 B-box-type zinc finger [PS50119] (190-232)
  IPR000315 B-box-type zinc finger [SM00336] (134-184)
  IPR000315 B-box-type zinc finger [SM00336] (190-232)
  IPR001841 Zinc finger, RING-type [PS50089] (30-80)
  IPR001841 Zinc finger, RING-type [SM00184] (30-79)
  IPR001870 B30.2/SPRY domain [PS50188] (516-709)
  IPR003649 B-box, C-terminal [SM00502] (239-365)
  IPR003877 SPRY domain [PF00622] (591-703)
  IPR003877 SPRY domain [SM00449] (588-706)
  IPR003879 Butyrophylin-like, SPRY domain [PR01407] (532-549)
  IPR003879 Butyrophylin-like, SPRY domain [PR01407] (573-597)
  IPR003879 Butyrophylin-like, SPRY domain [PR01407] (645-669)
  IPR003961 Fibronectin type III [PF00041] (413-527)
  IPR003961 Fibronectin type III [SM00060] (402-522)
  IPR003961 Fibronectin type III [cd00063] (401-531)
  IPR013083 Zinc finger, RING/FYVE/PHD-type [G3DSA:3.30.40.10] (17-111)
  IPR013320 Concanavalin A-like lectin/glucanase domain superfamily [SSF49899] (528-706)
  IPR013783 Immunoglobulin-like fold [G3DSA:2.60.40.10] (401-529)
  IPR017903 COS domain [PS51262] (340-399)